Protein AF-A0A0N9IFC3-F1 (afdb_monomer_lite)

Radius of gyration: 14.6 Å; chains: 1; bounding box: 38×36×31 Å

Organism: NCBI:txid860235

InterPro domains:
  IPR057705 Protein of unknown function DUF7945 [NF047838] (18-81)
  IPR057705 Protein of unknown function DUF7945 [PF25656] (2-87)

Secondary structure (DSSP, 8-state):
--S-HHHHHHHHHS-SGGG-GGGGBTTTB-SHHHHHHHHHHHHHHHHHHHHH-TT--HHHHHTSTTHHHHHHHHHHHHHHHHTTS-----

Sequence (90 aa):
MLVDDTFWDLYYEEGNEQFNPANSIGRILRDHHEVDVIAAALDPLLAVLGDLGPVRPDPEYLAHPRWPDVAVTAAAAHLVLRGGDGSSAV

Foldseek 3Di:
DLDDPVNQVCVVVPPDPVNQCVVCDPPQNPDVVLSVLVVQLVVLVVVLCVVVPDPDDPVSSVPDPSNVSNVVSVVVSVVVSVVPVDDPDD

Structure (mmCIF, N/CA/C/O backbone):
data_AF-A0A0N9IFC3-F1
#
_entry.id   AF-A0A0N9IFC3-F1
#
loop_
_atom_site.group_PDB
_atom_site.id
_atom_site.type_symbol
_atom_site.label_atom_id
_atom_site.label_alt_id
_atom_site.label_comp_id
_atom_site.label_asym_id
_atom_site.label_entity_id
_atom_site.label_seq_id
_atom_site.pdbx_PDB_ins_code
_atom_site.Cartn_x
_atom_site.Cartn_y
_atom_site.Cartn_z
_atom_site.occupancy
_atom_site.B_iso_or_equiv
_atom_site.auth_seq_id
_atom_site.auth_comp_id
_atom_site.auth_asym_id
_atom_site.auth_atom_id
_atom_site.pdbx_PDB_model_num
ATOM 1 N N . MET A 1 1 ? 14.141 8.534 0.205 1.00 51.38 1 MET A N 1
ATOM 2 C CA . MET A 1 1 ? 13.290 7.415 0.654 1.00 51.38 1 MET A CA 1
ATOM 3 C C . MET A 1 1 ? 12.029 7.428 -0.201 1.00 51.38 1 MET A C 1
ATOM 5 O O . MET A 1 1 ? 11.653 8.515 -0.615 1.00 51.38 1 MET A O 1
ATOM 9 N N . LEU A 1 2 ? 11.462 6.275 -0.579 1.00 58.12 2 LEU A N 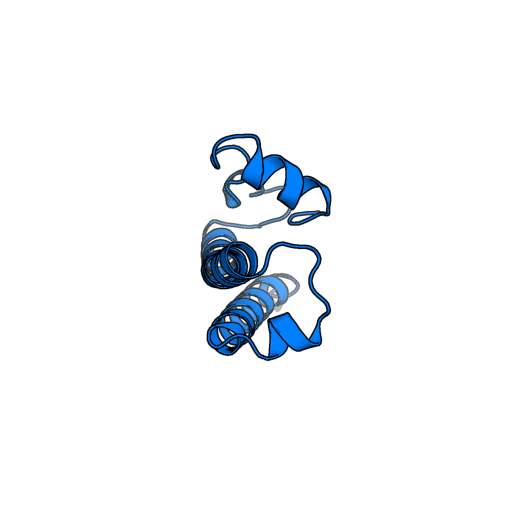1
ATOM 10 C CA . LEU A 1 2 ? 10.329 6.232 -1.526 1.00 58.12 2 LEU A CA 1
ATOM 11 C C . LEU A 1 2 ? 8.993 6.636 -0.868 1.00 58.12 2 LEU A C 1
ATOM 13 O O . LEU A 1 2 ? 8.115 7.154 -1.544 1.00 58.12 2 LEU A O 1
ATOM 17 N N . VAL A 1 3 ? 8.882 6.434 0.448 1.00 61.25 3 VAL A N 1
ATOM 18 C CA . VAL A 1 3 ? 7.746 6.811 1.300 1.00 61.25 3 VAL A CA 1
ATOM 19 C C . VAL A 1 3 ? 8.340 7.396 2.584 1.00 61.25 3 VAL A C 1
ATOM 21 O O . VAL A 1 3 ? 9.067 6.682 3.269 1.00 61.25 3 VAL A O 1
ATOM 24 N N . ASP A 1 4 ? 8.112 8.679 2.864 1.00 63.16 4 ASP A N 1
ATOM 25 C CA . ASP A 1 4 ? 8.610 9.410 4.049 1.00 63.16 4 ASP A CA 1
ATOM 26 C C . ASP A 1 4 ? 7.472 10.154 4.756 1.00 63.16 4 ASP A C 1
ATOM 28 O O . ASP A 1 4 ? 6.355 10.178 4.255 1.00 63.16 4 ASP A O 1
ATOM 32 N N . ASP A 1 5 ? 7.724 10.778 5.900 1.00 60.50 5 ASP A N 1
ATOM 33 C CA . ASP A 1 5 ? 6.757 11.650 6.581 1.00 60.50 5 ASP A CA 1
ATOM 34 C C . ASP A 1 5 ? 6.173 12.733 5.649 1.00 60.50 5 ASP A C 1
ATOM 36 O O . ASP A 1 5 ? 4.961 12.933 5.604 1.00 60.50 5 ASP A O 1
ATOM 40 N N . THR A 1 6 ? 7.013 13.305 4.789 1.00 61.91 6 THR A N 1
ATOM 41 C CA . THR A 1 6 ? 6.650 14.272 3.739 1.00 61.91 6 THR A CA 1
ATOM 42 C C . THR A 1 6 ? 5.888 13.672 2.554 1.00 61.91 6 THR A C 1
ATOM 44 O O . THR A 1 6 ? 5.240 14.413 1.815 1.00 61.91 6 THR A O 1
ATOM 47 N N . PHE A 1 7 ? 5.921 12.347 2.356 1.00 63.44 7 PHE A N 1
ATOM 48 C CA . PHE A 1 7 ? 5.089 11.681 1.341 1.00 63.44 7 PHE A CA 1
ATOM 49 C C . PHE A 1 7 ? 3.602 11.884 1.648 1.00 63.44 7 PHE A C 1
ATOM 51 O O . PHE A 1 7 ? 2.806 12.104 0.738 1.00 63.44 7 PHE A O 1
ATOM 58 N N . TRP A 1 8 ? 3.234 11.847 2.931 1.00 58.00 8 TRP A N 1
ATOM 59 C CA . TRP A 1 8 ? 1.848 11.970 3.372 1.00 58.00 8 TRP A CA 1
ATOM 60 C C . TRP A 1 8 ? 1.320 13.394 3.244 1.00 58.00 8 TRP A C 1
ATOM 62 O O . TRP A 1 8 ? 0.210 13.571 2.749 1.00 58.00 8 TRP A O 1
ATOM 72 N N . ASP A 1 9 ? 2.119 14.394 3.618 1.00 60.41 9 ASP A N 1
ATOM 73 C CA . ASP A 1 9 ? 1.732 15.806 3.511 1.00 60.41 9 ASP A CA 1
ATOM 74 C C . ASP A 1 9 ? 1.444 16.188 2.051 1.00 60.41 9 ASP A C 1
ATOM 76 O O . ASP A 1 9 ? 0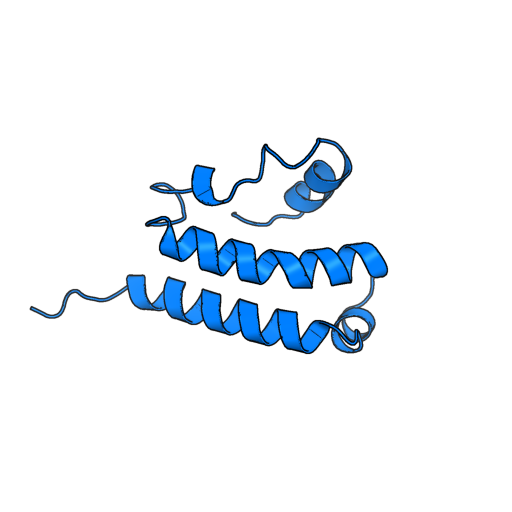.404 16.764 1.733 1.00 60.41 9 ASP A O 1
ATOM 80 N N . LEU A 1 10 ? 2.310 15.758 1.129 1.00 59.03 10 LEU A N 1
ATOM 81 C CA . LEU A 1 10 ? 2.174 16.085 -0.288 1.00 59.03 10 LEU A CA 1
ATOM 82 C C . LEU A 1 10 ? 1.067 15.287 -0.994 1.00 59.03 10 LEU A C 1
ATOM 84 O O . LEU A 1 10 ? 0.454 15.812 -1.920 1.00 59.03 10 LEU A O 1
ATOM 88 N N . TYR A 1 11 ? 0.765 14.059 -0.550 1.00 59.00 11 TYR A N 1
ATOM 89 C CA . TYR A 1 11 ? -0.354 13.265 -1.080 1.00 59.00 11 TYR A CA 1
ATOM 90 C C . TYR A 1 11 ? -1.718 13.941 -0.848 1.00 59.00 11 TYR A C 1
ATOM 92 O O . TYR A 1 11 ? -2.611 13.833 -1.689 1.00 59.00 11 TYR A O 1
ATOM 100 N N . TYR A 1 12 ? -1.887 14.642 0.280 1.00 57.31 12 TYR A N 1
ATOM 101 C CA . TYR A 1 12 ? -3.127 15.354 0.601 1.00 57.31 12 TYR A CA 1
ATOM 102 C C . TYR A 1 12 ? -3.167 16.796 0.061 1.00 57.31 12 TYR A C 1
ATOM 104 O O . TYR A 1 12 ? -4.265 17.307 -0.174 1.00 57.31 12 TYR A O 1
ATOM 112 N N . GLU A 1 13 ? -2.015 17.449 -0.148 1.00 58.31 13 GLU A N 1
ATOM 113 C CA . GLU A 1 13 ? -1.938 18.861 -0.566 1.00 58.31 13 GLU A CA 1
ATOM 114 C C . GLU A 1 13 ? -1.811 19.087 -2.086 1.00 58.31 13 GLU A C 1
ATOM 116 O O . GLU A 1 13 ? -2.372 20.060 -2.596 1.00 58.31 13 GLU A O 1
ATOM 121 N N . GLU A 1 14 ? -1.145 18.206 -2.841 1.00 52.41 14 GLU A N 1
ATOM 122 C CA . GLU A 1 14 ? -0.986 18.342 -4.296 1.00 52.41 14 GLU A CA 1
ATOM 123 C C . GLU A 1 14 ? -1.447 17.071 -5.016 1.00 52.41 14 GLU A C 1
ATOM 125 O O . GLU A 1 14 ? -1.067 15.955 -4.674 1.00 52.41 14 GLU A O 1
ATOM 130 N N . GLY A 1 15 ? -2.288 17.224 -6.041 1.00 54.38 15 GLY A N 1
ATOM 131 C CA . GLY A 1 15 ? -2.859 16.101 -6.782 1.00 54.38 15 GLY A CA 1
ATOM 132 C C . GLY A 1 15 ? -1.797 15.154 -7.350 1.00 54.38 15 GLY A C 1
ATOM 133 O O . GLY A 1 15 ? -1.222 15.455 -8.385 1.00 54.38 15 GLY A O 1
ATOM 134 N N . ASN A 1 16 ? -1.589 14.027 -6.659 1.00 54.94 16 ASN A N 1
ATOM 135 C CA . ASN A 1 16 ? -1.151 12.661 -7.017 1.00 54.94 16 ASN A CA 1
ATOM 136 C C . ASN A 1 16 ? -0.059 12.393 -8.090 1.00 54.94 16 ASN A C 1
ATOM 138 O O . ASN A 1 16 ? 0.539 11.319 -8.085 1.00 54.94 16 ASN A O 1
ATOM 142 N N . GLU A 1 17 ? 0.246 13.301 -9.018 1.00 55.78 17 GLU A N 1
ATOM 143 C CA . GLU A 1 17 ? 1.139 13.050 -10.163 1.00 55.78 17 GLU A CA 1
ATOM 144 C C . GLU A 1 17 ? 2.630 13.111 -9.794 1.00 55.78 17 GLU A C 1
ATOM 146 O O . GLU A 1 17 ? 3.462 12.465 -10.439 1.00 55.78 17 GLU A O 1
ATOM 151 N N . GLN A 1 18 ? 2.985 13.841 -8.729 1.00 54.78 18 GLN A N 1
ATOM 152 C CA . GLN A 1 18 ? 4.374 13.962 -8.268 1.00 54.78 18 GLN A CA 1
ATOM 153 C C . GLN A 1 18 ? 4.933 12.643 -7.702 1.00 54.78 18 GLN A C 1
ATOM 155 O O . GLN A 1 18 ? 6.140 12.406 -7.778 1.00 54.78 18 GLN A O 1
ATOM 160 N N . PHE A 1 19 ? 4.065 11.744 -7.225 1.00 62.78 19 PHE A N 1
ATOM 161 C CA . PHE A 1 19 ? 4.436 10.477 -6.583 1.00 62.78 19 PHE A CA 1
ATOM 162 C C . PHE A 1 19 ? 4.165 9.247 -7.449 1.00 62.78 19 PHE A C 1
ATOM 164 O O . PHE A 1 19 ? 3.865 8.170 -6.943 1.00 62.78 19 PHE A O 1
ATOM 171 N N . ASN A 1 20 ? 4.324 9.367 -8.768 1.00 70.69 20 ASN A N 1
ATOM 172 C CA . ASN A 1 20 ? 4.394 8.190 -9.625 1.00 70.69 20 ASN A CA 1
ATOM 173 C C . ASN A 1 20 ? 5.697 7.412 -9.325 1.00 70.69 20 ASN A C 1
ATOM 175 O O . ASN A 1 20 ? 6.782 7.948 -9.584 1.00 70.69 20 ASN A O 1
ATOM 179 N N . PRO A 1 21 ? 5.647 6.153 -8.833 1.00 71.38 21 PRO A N 1
ATOM 180 C CA . PRO A 1 21 ? 6.858 5.384 -8.542 1.00 71.38 21 PRO A CA 1
ATOM 181 C C . PRO A 1 21 ? 7.742 5.185 -9.783 1.00 71.38 21 PRO A C 1
ATOM 183 O O . PRO A 1 21 ? 8.959 5.055 -9.646 1.00 71.38 21 PRO A O 1
ATOM 186 N N . ALA A 1 22 ? 7.174 5.268 -10.994 1.00 74.56 22 ALA A N 1
ATOM 187 C CA . ALA A 1 22 ? 7.923 5.255 -12.252 1.00 74.56 22 ALA A CA 1
ATOM 188 C C . ALA A 1 22 ? 8.982 6.365 -12.341 1.00 74.56 22 ALA A C 1
ATOM 190 O O . ALA A 1 22 ? 10.039 6.156 -12.934 1.00 74.56 22 ALA A O 1
ATOM 191 N N . ASN A 1 23 ? 8.766 7.506 -11.679 1.00 77.69 23 ASN A N 1
ATOM 192 C CA . ASN A 1 23 ? 9.742 8.600 -11.620 1.00 77.69 23 ASN A CA 1
ATOM 193 C C . ASN A 1 23 ? 11.007 8.228 -10.823 1.00 77.69 23 ASN A C 1
ATOM 195 O O . ASN A 1 23 ? 11.993 8.964 -10.840 1.00 77.69 23 ASN A O 1
ATOM 199 N N . SER A 1 24 ? 10.991 7.100 -10.104 1.00 70.56 24 SER A N 1
ATOM 200 C CA . SER A 1 24 ? 12.126 6.599 -9.324 1.00 70.56 24 SER A CA 1
ATOM 201 C C . SER A 1 24 ? 12.922 5.491 -10.023 1.00 70.56 24 SER A C 1
ATOM 203 O O . SER A 1 24 ? 13.896 5.006 -9.434 1.00 70.56 24 SER A O 1
ATOM 205 N N . ILE A 1 25 ? 12.554 5.104 -11.254 1.00 80.75 25 ILE A N 1
ATOM 206 C CA . ILE A 1 25 ? 13.323 4.139 -12.057 1.00 80.75 25 ILE A CA 1
ATOM 207 C C . ILE A 1 25 ? 14.741 4.680 -12.307 1.00 80.75 25 ILE A C 1
ATOM 209 O O . ILE A 1 25 ? 14.939 5.859 -12.597 1.00 80.75 25 ILE A O 1
ATOM 213 N N . GLY A 1 26 ? 15.748 3.820 -12.166 1.00 76.50 26 GLY A N 1
ATOM 214 C CA . GLY A 1 26 ? 17.167 4.148 -12.320 1.00 76.50 26 GLY A CA 1
ATOM 215 C C . GLY A 1 26 ? 17.797 4.847 -11.110 1.00 76.50 26 GLY A C 1
ATOM 216 O O . GLY A 1 26 ? 19.021 4.948 -11.052 1.00 76.50 26 GLY A O 1
ATOM 217 N N . ARG A 1 27 ? 16.996 5.300 -10.131 1.00 80.00 27 ARG A N 1
ATOM 218 C CA . ARG A 1 27 ? 17.482 5.899 -8.872 1.00 80.00 27 ARG A CA 1
ATOM 219 C C . ARG A 1 27 ? 17.243 5.004 -7.659 1.00 80.00 27 ARG A C 1
ATOM 221 O O . ARG A 1 27 ? 18.134 4.870 -6.828 1.00 80.00 27 ARG A O 1
ATOM 228 N N . ILE A 1 28 ? 16.029 4.469 -7.527 1.00 80.19 28 ILE A N 1
ATOM 229 C CA . ILE A 1 28 ? 15.603 3.625 -6.396 1.00 80.19 28 ILE A CA 1
ATOM 230 C C . ILE A 1 28 ? 15.019 2.312 -6.913 1.00 80.19 28 ILE A C 1
ATOM 232 O O . ILE A 1 28 ? 15.357 1.261 -6.386 1.00 80.19 28 ILE A O 1
ATOM 236 N N . LEU A 1 29 ? 14.169 2.383 -7.940 1.00 84.31 29 LEU A N 1
ATOM 237 C CA . LEU A 1 29 ? 13.599 1.213 -8.602 1.00 84.31 29 LEU A CA 1
ATOM 238 C C . LEU A 1 29 ? 14.394 0.905 -9.875 1.00 84.31 29 LEU A C 1
ATOM 240 O O . LEU A 1 29 ? 14.982 1.797 -10.485 1.00 84.31 29 LEU A O 1
ATOM 244 N N . ARG A 1 30 ? 14.435 -0.354 -10.279 1.00 87.56 30 ARG A N 1
ATOM 245 C CA . ARG A 1 30 ? 15.227 -0.873 -11.397 1.00 87.56 30 ARG A CA 1
ATOM 246 C C . ARG A 1 30 ? 14.457 -0.817 -12.703 1.00 87.56 30 ARG A C 1
ATOM 248 O O . ARG A 1 30 ? 15.024 -0.449 -13.728 1.00 87.56 30 ARG A O 1
ATOM 255 N N . ASP A 1 31 ? 13.178 -1.165 -12.662 1.00 89.12 31 ASP A N 1
ATOM 256 C CA . ASP A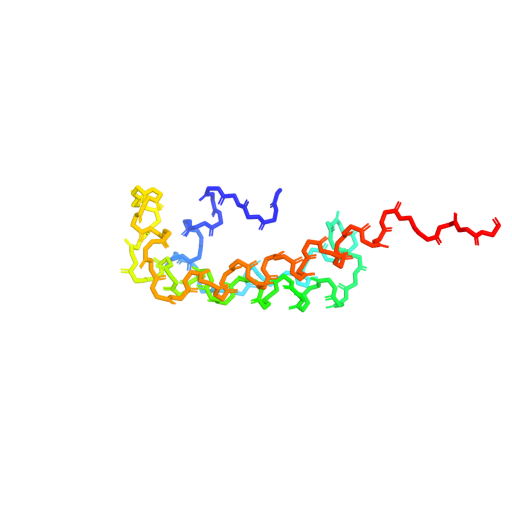 1 31 ? 12.336 -1.303 -13.842 1.00 89.12 31 ASP A CA 1
ATOM 257 C C . ASP A 1 31 ? 10.851 -1.066 -13.521 1.00 89.12 31 ASP A C 1
ATOM 259 O O . ASP A 1 31 ? 10.458 -0.786 -12.387 1.00 89.12 31 ASP A O 1
ATOM 263 N N . HIS A 1 32 ? 10.017 -1.164 -14.557 1.00 89.00 32 HIS A N 1
ATOM 264 C CA . HIS A 1 32 ? 8.568 -1.034 -14.433 1.00 89.00 32 HIS A CA 1
ATOM 265 C C . HIS A 1 32 ? 7.923 -2.166 -13.625 1.00 89.00 32 HIS A C 1
ATOM 267 O O . HIS A 1 32 ? 6.874 -1.953 -13.031 1.00 89.00 32 HIS A O 1
ATOM 273 N N . HIS A 1 33 ? 8.545 -3.344 -13.545 1.00 90.69 33 HIS A N 1
ATOM 274 C CA . HIS A 1 33 ? 7.991 -4.432 -12.749 1.00 90.69 33 HIS A CA 1
ATOM 275 C C . HIS A 1 33 ? 8.066 -4.112 -11.252 1.00 90.69 33 HIS A C 1
ATOM 277 O O . HIS A 1 33 ? 7.093 -4.319 -10.527 1.00 90.69 33 HIS A O 1
ATOM 283 N N . GLU A 1 34 ? 9.179 -3.534 -10.792 1.00 89.88 34 GLU A N 1
ATOM 284 C CA . GLU A 1 34 ? 9.285 -3.030 -9.419 1.00 89.88 34 GLU A CA 1
ATOM 285 C C . GLU A 1 34 ? 8.303 -1.888 -9.121 1.00 89.88 34 GLU A C 1
ATOM 287 O O . GLU A 1 34 ? 7.768 -1.795 -8.016 1.00 89.88 34 GLU A O 1
ATOM 292 N N . VAL A 1 35 ? 8.043 -1.030 -10.109 1.00 88.75 35 VAL A N 1
ATOM 293 C CA . VAL A 1 35 ? 7.033 0.035 -10.008 1.00 88.75 35 VAL A CA 1
ATOM 294 C C . VAL A 1 35 ? 5.645 -0.551 -9.802 1.00 88.75 35 VAL A C 1
ATOM 296 O O . VAL A 1 35 ? 4.937 -0.114 -8.897 1.00 88.75 35 VAL A O 1
ATOM 299 N N . ASP A 1 36 ? 5.276 -1.555 -10.594 1.00 90.06 36 ASP A N 1
ATOM 300 C CA . ASP A 1 36 ? 3.946 -2.159 -10.548 1.00 90.06 36 ASP A CA 1
ATOM 301 C C . ASP A 1 36 ? 3.675 -2.821 -9.192 1.00 90.06 36 ASP A C 1
ATOM 303 O O . ASP A 1 36 ? 2.599 -2.647 -8.616 1.00 90.06 36 ASP A O 1
ATOM 307 N N . VAL A 1 37 ? 4.656 -3.541 -8.635 1.00 92.19 37 VAL A N 1
ATOM 308 C CA . VAL A 1 37 ? 4.480 -4.197 -7.327 1.00 92.19 37 VAL A CA 1
ATOM 309 C C . VAL A 1 37 ? 4.445 -3.200 -6.172 1.00 92.19 37 VAL A C 1
ATOM 311 O O . VAL A 1 37 ? 3.705 -3.413 -5.213 1.00 92.19 37 VAL A O 1
ATOM 314 N N . ILE A 1 38 ? 5.186 -2.092 -6.265 1.00 89.75 38 ILE A N 1
ATOM 315 C CA . ILE A 1 38 ? 5.088 -0.996 -5.295 1.00 89.75 38 ILE A CA 1
ATOM 316 C C . ILE A 1 38 ? 3.728 -0.306 -5.397 1.00 89.75 38 ILE A C 1
ATOM 318 O O . ILE A 1 38 ? 3.088 -0.088 -4.372 1.00 89.75 38 ILE A O 1
ATOM 322 N N . ALA A 1 39 ? 3.252 -0.008 -6.607 1.00 87.81 39 ALA A N 1
ATOM 323 C CA . ALA A 1 39 ? 1.940 0.599 -6.810 1.00 87.81 39 ALA A CA 1
ATOM 324 C C . ALA A 1 39 ? 0.818 -0.290 -6.246 1.00 87.81 39 ALA A C 1
ATOM 326 O O . ALA A 1 39 ? -0.059 0.197 -5.534 1.00 87.81 39 ALA A O 1
ATOM 327 N N . ALA A 1 40 ? 0.898 -1.605 -6.473 1.00 90.94 40 ALA A N 1
ATOM 328 C CA . ALA A 1 40 ? -0.032 -2.577 -5.900 1.00 90.94 40 ALA A CA 1
ATOM 329 C C . ALA A 1 40 ? 0.035 -2.649 -4.363 1.00 90.94 40 ALA A C 1
ATOM 331 O O . ALA A 1 40 ? -0.971 -2.943 -3.721 1.00 90.94 40 ALA A O 1
ATOM 332 N N . ALA A 1 41 ? 1.197 -2.385 -3.757 1.00 91.56 41 ALA A N 1
ATOM 333 C CA . ALA A 1 41 ? 1.336 -2.308 -2.304 1.00 91.56 41 ALA A CA 1
ATOM 334 C C . ALA A 1 41 ? 0.780 -1.005 -1.715 1.00 91.56 41 ALA A C 1
ATOM 336 O O . ALA A 1 41 ? 0.221 -1.016 -0.617 1.00 91.56 41 ALA A O 1
ATOM 337 N N . LEU A 1 42 ? 0.894 0.102 -2.452 1.00 88.94 42 LEU A N 1
ATOM 338 C CA . LEU A 1 42 ? 0.383 1.401 -2.027 1.00 88.94 42 LEU A CA 1
ATOM 339 C C . LEU A 1 42 ? -1.147 1.453 -2.038 1.00 88.94 42 LEU A C 1
ATOM 341 O O . LEU A 1 42 ? -1.712 1.987 -1.095 1.00 88.94 42 LEU A O 1
ATOM 345 N N . ASP A 1 43 ? -1.830 0.869 -3.023 1.00 90.00 43 ASP A N 1
ATOM 346 C CA . ASP A 1 43 ? -3.298 0.962 -3.135 1.00 90.00 43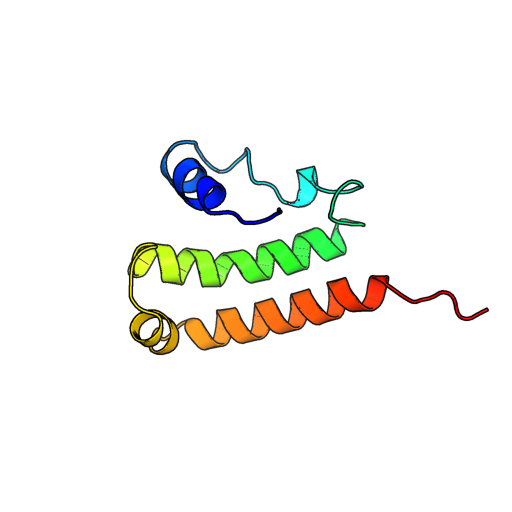 ASP A CA 1
ATOM 347 C C . ASP A 1 43 ? -4.076 0.562 -1.853 1.00 90.00 43 ASP A C 1
ATOM 349 O O . ASP A 1 43 ? -4.799 1.398 -1.297 1.00 90.00 43 ASP A O 1
ATOM 353 N N . PRO A 1 44 ? -3.916 -0.653 -1.287 1.00 93.19 44 PRO A N 1
ATOM 354 C CA . PRO A 1 44 ? -4.616 -1.014 -0.056 1.00 93.19 44 PRO A CA 1
ATOM 355 C C . PRO A 1 44 ? -4.135 -0.195 1.149 1.00 93.19 44 PRO A C 1
ATOM 357 O O . PRO A 1 44 ? -4.943 0.107 2.026 1.00 93.19 44 PRO A 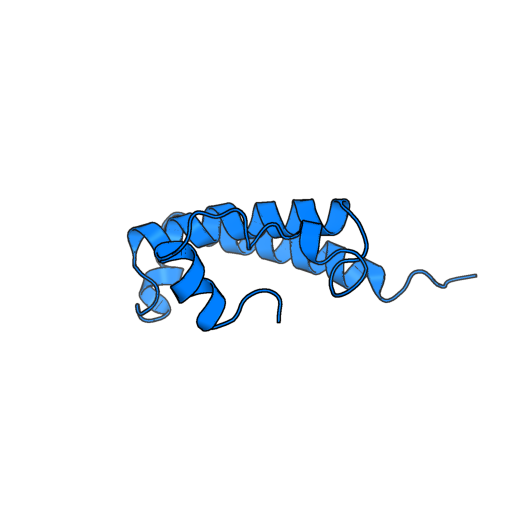O 1
ATOM 360 N N . LEU A 1 45 ? -2.856 0.196 1.195 1.00 91.31 45 LEU A N 1
ATOM 361 C CA . LEU A 1 45 ? -2.302 1.002 2.286 1.00 91.31 45 LEU A CA 1
ATOM 362 C C . LEU A 1 45 ? -2.920 2.405 2.306 1.00 91.31 45 LEU A C 1
ATOM 364 O O . LEU A 1 45 ? -3.356 2.873 3.356 1.00 91.31 45 LEU A O 1
ATOM 368 N N . LEU A 1 46 ? -3.008 3.045 1.140 1.00 87.12 46 LEU A N 1
ATOM 369 C CA . LEU A 1 46 ? -3.636 4.351 0.959 1.00 87.12 46 LEU A CA 1
ATOM 370 C C . LEU A 1 46 ? -5.117 4.309 1.313 1.00 87.12 46 LEU A C 1
ATOM 372 O O . LEU A 1 46 ? -5.621 5.256 1.908 1.00 87.12 46 LEU A O 1
ATOM 376 N N . ALA A 1 47 ? -5.807 3.208 1.018 1.00 90.62 47 ALA A N 1
ATOM 377 C CA . ALA A 1 47 ? -7.185 3.047 1.452 1.00 90.62 47 ALA A CA 1
ATOM 378 C C . ALA A 1 47 ? -7.322 2.984 2.982 1.00 90.62 47 ALA A C 1
ATOM 380 O O . ALA A 1 47 ? -8.144 3.703 3.540 1.00 90.62 47 ALA A O 1
ATOM 381 N N . VAL A 1 48 ? -6.494 2.181 3.666 1.00 92.88 48 VAL A N 1
ATOM 382 C CA . VAL A 1 48 ? -6.495 2.124 5.142 1.00 92.88 48 VAL A CA 1
ATOM 383 C C . VAL A 1 48 ? -6.213 3.503 5.745 1.00 92.88 48 VAL A C 1
ATOM 385 O O . VAL A 1 48 ? -6.862 3.911 6.707 1.00 92.88 48 VAL A O 1
ATOM 388 N N . LEU A 1 49 ? -5.260 4.238 5.172 1.00 88.00 49 LEU A N 1
ATOM 389 C CA . LEU A 1 49 ? -4.898 5.574 5.640 1.00 88.00 49 LEU A CA 1
ATOM 390 C C . LEU A 1 49 ? -5.957 6.627 5.316 1.00 88.00 49 LEU A C 1
ATOM 392 O O . LEU A 1 49 ? -6.141 7.544 6.111 1.00 88.00 49 LEU A O 1
ATOM 396 N N . GLY A 1 50 ? -6.673 6.490 4.201 1.00 85.81 50 GLY A N 1
ATOM 397 C CA . GLY A 1 50 ? -7.829 7.327 3.885 1.00 85.81 50 GLY A CA 1
ATOM 398 C C . GLY A 1 50 ? -8.963 7.148 4.897 1.00 85.81 50 GLY A C 1
ATOM 399 O O . GLY A 1 50 ? -9.610 8.126 5.267 1.00 85.81 50 GLY A O 1
ATOM 400 N N . ASP A 1 51 ? -9.157 5.923 5.394 1.00 91.31 51 ASP A N 1
ATOM 401 C CA . ASP A 1 51 ? -10.203 5.604 6.371 1.00 91.31 51 ASP A CA 1
ATOM 402 C C . ASP A 1 51 ? -9.832 6.039 7.804 1.00 91.31 51 ASP A C 1
ATOM 404 O O . ASP A 1 51 ? -10.676 6.540 8.552 1.00 91.31 51 ASP A O 1
ATOM 408 N N . LEU A 1 52 ? -8.570 5.853 8.209 1.00 90.62 52 LEU A N 1
ATOM 409 C CA . LEU A 1 52 ? -8.123 6.052 9.596 1.00 90.62 52 LEU A CA 1
ATOM 410 C C . LEU A 1 52 ? -7.400 7.389 9.843 1.00 90.62 52 LEU A C 1
ATOM 412 O O . LEU A 1 52 ? -7.377 7.879 10.981 1.00 90.62 52 LEU A O 1
ATOM 416 N N . GLY A 1 53 ? -6.853 7.999 8.791 1.00 85.69 53 GLY A N 1
ATOM 417 C CA . GLY A 1 53 ? -5.854 9.065 8.870 1.00 85.69 53 GLY A CA 1
ATOM 418 C C . GLY A 1 53 ? -4.460 8.521 9.228 1.00 85.69 53 GLY A C 1
ATOM 419 O O . GLY A 1 53 ? -4.353 7.363 9.614 1.00 85.69 53 GLY A O 1
ATOM 420 N N . PRO A 1 54 ? -3.389 9.335 9.132 1.00 82.38 54 PRO A N 1
ATOM 421 C CA . PRO A 1 54 ? -1.999 8.870 9.262 1.00 82.38 54 PRO A CA 1
ATOM 422 C C . PRO A 1 54 ? -1.466 8.767 10.702 1.00 82.38 54 PRO A C 1
ATOM 424 O O . PRO A 1 54 ? -0.392 8.215 10.924 1.00 82.38 54 PRO A O 1
ATOM 427 N N . VAL A 1 55 ? -2.197 9.268 11.702 1.00 84.75 55 VAL A N 1
ATOM 428 C CA . VAL A 1 55 ? -1.706 9.415 13.091 1.00 84.75 55 VAL A CA 1
ATOM 429 C C . VAL A 1 55 ? -2.363 8.461 14.094 1.00 84.75 55 VAL A C 1
ATOM 431 O O . VAL A 1 55 ? -2.302 8.688 15.304 1.00 84.75 55 VAL A O 1
ATOM 434 N N . ARG A 1 56 ? -3.035 7.407 13.618 1.00 87.38 56 ARG A N 1
ATOM 435 C CA . ARG A 1 56 ? -3.638 6.402 14.506 1.00 87.38 56 ARG A CA 1
ATOM 436 C C . ARG A 1 56 ? -2.582 5.498 15.142 1.00 87.38 56 ARG A C 1
ATOM 438 O O . ARG A 1 56 ? -1.510 5.318 14.573 1.00 87.38 56 ARG A O 1
ATOM 445 N N . PRO A 1 57 ? -2.862 4.928 16.324 1.00 91.56 57 PRO A N 1
ATOM 446 C CA . PRO A 1 57 ? -1.977 3.941 16.922 1.00 91.56 57 PRO A CA 1
ATOM 447 C C . PRO A 1 57 ? -2.011 2.629 16.125 1.00 91.56 57 PRO A C 1
ATOM 449 O O . PRO A 1 57 ? -3.067 2.212 15.648 1.00 91.56 57 PRO A O 1
ATOM 452 N N . ASP A 1 58 ? -0.874 1.933 16.056 1.00 91.62 58 ASP A N 1
ATOM 453 C CA . ASP A 1 58 ? -0.691 0.687 15.294 1.00 91.62 58 ASP A CA 1
ATOM 454 C C . ASP A 1 58 ? -1.827 -0.343 15.435 1.00 91.62 58 ASP A C 1
ATOM 456 O O . ASP A 1 58 ? -2.260 -0.880 14.413 1.00 91.62 58 ASP A O 1
ATOM 460 N N . PRO A 1 59 ? -2.376 -0.625 16.639 1.00 96.25 59 PRO A N 1
ATOM 461 C CA . PRO A 1 59 ? -3.450 -1.606 16.783 1.00 96.25 59 PRO A CA 1
ATOM 462 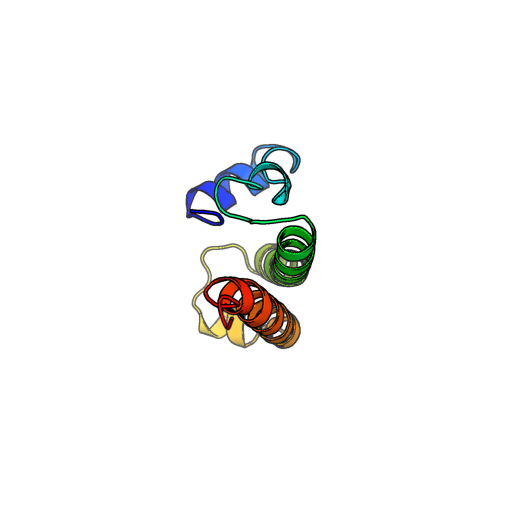C C . PRO A 1 59 ? -4.709 -1.278 15.971 1.00 96.25 59 PRO A C 1
ATOM 464 O O . PRO A 1 59 ? -5.412 -2.201 15.568 1.00 96.25 59 PRO A O 1
ATOM 467 N N . GLU A 1 60 ? -4.995 0.003 15.714 1.00 94.69 60 GLU A N 1
ATOM 468 C CA . GLU A 1 60 ? -6.141 0.413 14.893 1.00 94.69 60 GLU A CA 1
ATOM 469 C C . GLU A 1 60 ? -5.914 0.076 13.414 1.00 94.69 60 GLU A C 1
ATOM 471 O O . GLU A 1 60 ? -6.821 -0.446 12.765 1.00 94.69 60 GLU A O 1
ATOM 476 N N . TYR A 1 61 ? -4.696 0.271 12.896 1.00 93.19 61 TYR A N 1
ATOM 477 C CA . TYR A 1 61 ? -4.346 -0.154 11.537 1.00 93.19 61 TYR A CA 1
ATOM 478 C C . TYR A 1 61 ? -4.362 -1.675 11.393 1.00 93.19 61 TYR A C 1
ATOM 480 O O . TYR A 1 61 ? -4.944 -2.195 10.444 1.00 93.19 61 TYR A O 1
ATOM 488 N N . LEU A 1 62 ? -3.775 -2.397 12.356 1.00 95.75 62 LEU A N 1
ATOM 489 C CA . LEU A 1 62 ? -3.725 -3.864 12.342 1.00 95.75 62 LEU A CA 1
ATOM 490 C C . LEU A 1 62 ? -5.120 -4.504 12.413 1.00 95.75 62 LEU A C 1
ATOM 492 O O . LEU A 1 62 ? -5.322 -5.603 11.899 1.00 95.75 62 LEU A O 1
ATOM 496 N N . ALA A 1 63 ? -6.077 -3.829 13.056 1.00 96.88 63 ALA A N 1
ATOM 497 C CA . ALA A 1 63 ? -7.467 -4.266 13.141 1.00 96.88 63 ALA A CA 1
ATOM 498 C C . ALA A 1 63 ? -8.299 -3.911 11.895 1.00 96.88 63 ALA A C 1
ATOM 500 O O . ALA A 1 63 ? -9.450 -4.342 11.789 1.00 96.88 63 ALA A O 1
ATOM 501 N N . HIS A 1 64 ? -7.752 -3.135 10.954 1.00 97.31 64 HIS A N 1
ATOM 502 C CA . HIS A 1 64 ? -8.483 -2.706 9.771 1.00 97.31 64 HIS A CA 1
ATOM 503 C C . HIS A 1 64 ? -8.819 -3.903 8.857 1.00 97.31 64 HIS A C 1
ATOM 505 O O . HIS A 1 64 ? -7.928 -4.694 8.538 1.00 97.31 64 HIS A O 1
ATOM 511 N N . PRO A 1 65 ? -10.059 -4.039 8.343 1.00 97.56 65 PRO A N 1
ATOM 512 C CA . PRO A 1 65 ? -10.451 -5.184 7.511 1.00 97.56 65 PRO A CA 1
ATOM 513 C C . PRO A 1 65 ? -9.610 -5.377 6.242 1.00 97.56 65 PRO A C 1
ATOM 515 O O . PRO A 1 65 ? -9.481 -6.499 5.764 1.00 97.56 65 PRO A O 1
ATOM 518 N N . ARG A 1 66 ? -9.033 -4.291 5.707 1.00 95.69 66 ARG A N 1
ATOM 519 C CA . ARG A 1 66 ? -8.144 -4.306 4.526 1.00 95.69 66 ARG A CA 1
ATOM 520 C C . ARG A 1 66 ? -6.663 -4.509 4.865 1.00 95.69 66 ARG A C 1
ATOM 522 O O . ARG A 1 66 ? -5.841 -4.608 3.961 1.00 95.69 66 ARG A O 1
ATOM 529 N N . TRP A 1 67 ? -6.299 -4.576 6.146 1.00 96.75 67 TRP A N 1
ATOM 530 C CA . TRP A 1 67 ? -4.911 -4.791 6.560 1.00 96.75 67 TRP A CA 1
ATOM 531 C C . TRP A 1 67 ? -4.282 -6.088 6.010 1.00 96.75 67 TRP A C 1
ATOM 533 O O . TRP A 1 67 ? -3.113 -6.055 5.623 1.00 96.75 67 TRP A O 1
ATOM 543 N N . PRO A 1 68 ? -5.010 -7.220 5.895 1.00 97.81 68 PRO A N 1
ATOM 544 C CA . PRO A 1 68 ? -4.464 -8.416 5.257 1.00 97.81 68 PRO A CA 1
ATOM 545 C C . PRO A 1 68 ? -3.993 -8.175 3.816 1.00 97.81 68 PRO A C 1
ATOM 547 O O . PRO A 1 68 ? -2.946 -8.696 3.437 1.00 97.81 68 PRO A O 1
ATOM 550 N N . ASP A 1 69 ? -4.704 -7.349 3.042 1.00 97.00 69 ASP A N 1
ATOM 551 C CA . ASP A 1 69 ? -4.318 -7.018 1.666 1.00 97.00 69 ASP A CA 1
ATOM 552 C C . ASP A 1 69 ? -3.009 -6.227 1.643 1.00 97.00 69 ASP A C 1
ATOM 554 O O . ASP A 1 69 ? -2.114 -6.561 0.872 1.00 97.00 69 ASP A O 1
ATOM 558 N N . VAL A 1 70 ? -2.862 -5.249 2.549 1.00 95.81 70 VAL A N 1
ATOM 559 C CA . VAL A 1 70 ? -1.612 -4.490 2.743 1.00 95.81 70 VAL A CA 1
ATOM 560 C C . VAL A 1 70 ? -0.446 -5.433 3.024 1.00 95.81 70 VAL A C 1
ATOM 562 O O . VAL A 1 70 ? 0.612 -5.324 2.407 1.00 95.81 70 VAL A O 1
ATOM 565 N N . ALA A 1 71 ? -0.630 -6.385 3.941 1.00 96.81 71 ALA A N 1
ATOM 566 C CA . ALA A 1 71 ? 0.423 -7.325 4.304 1.00 96.81 71 ALA A CA 1
ATOM 567 C C . ALA A 1 71 ? 0.822 -8.231 3.126 1.00 96.81 71 ALA A C 1
ATOM 569 O O . ALA A 1 71 ? 2.012 -8.470 2.905 1.00 96.81 71 ALA A O 1
ATOM 570 N N . VAL A 1 72 ? -0.155 -8.718 2.355 1.00 97.12 72 VAL A N 1
ATOM 571 C CA . VAL A 1 72 ? 0.081 -9.590 1.195 1.00 97.12 72 VAL A CA 1
ATOM 572 C C . VAL A 1 72 ? 0.810 -8.846 0.079 1.00 97.12 72 VAL A C 1
ATOM 574 O O . VAL A 1 72 ? 1.816 -9.346 -0.432 1.00 97.12 72 VAL A O 1
ATOM 577 N N . THR A 1 73 ? 0.345 -7.654 -0.294 1.00 95.75 73 THR A N 1
ATOM 578 C CA . THR A 1 73 ? 0.954 -6.876 -1.381 1.00 95.75 73 THR A CA 1
ATOM 579 C C . THR A 1 73 ? 2.340 -6.363 -0.997 1.00 95.75 73 THR A C 1
ATOM 581 O O . THR A 1 73 ? 3.265 -6.449 -1.807 1.00 95.75 73 THR A O 1
ATOM 584 N N . ALA A 1 74 ? 2.538 -5.936 0.255 1.00 94.69 74 ALA A N 1
ATOM 585 C CA . ALA A 1 74 ? 3.852 -5.544 0.761 1.00 94.69 74 ALA A CA 1
ATOM 586 C C . ALA A 1 74 ? 4.843 -6.718 0.769 1.00 94.69 74 ALA A C 1
ATOM 588 O O . ALA A 1 74 ? 6.001 -6.551 0.378 1.00 94.69 74 ALA A O 1
ATOM 589 N N . ALA A 1 75 ? 4.404 -7.918 1.164 1.00 94.62 75 ALA A N 1
ATOM 590 C CA . ALA A 1 75 ? 5.243 -9.113 1.111 1.00 94.62 75 ALA A CA 1
ATOM 591 C C . ALA A 1 75 ? 5.634 -9.474 -0.333 1.00 94.62 75 ALA A C 1
ATOM 593 O O . ALA A 1 75 ? 6.798 -9.784 -0.593 1.00 94.62 75 ALA A O 1
ATOM 594 N N . ALA A 1 76 ? 4.694 -9.390 -1.280 1.00 93.38 76 ALA A N 1
ATOM 595 C CA . ALA A 1 76 ? 4.967 -9.628 -2.697 1.00 93.38 76 ALA A CA 1
ATOM 596 C C . ALA A 1 76 ? 5.979 -8.618 -3.265 1.00 93.38 76 ALA A C 1
ATOM 598 O O . ALA A 1 76 ? 6.962 -9.021 -3.890 1.00 93.38 76 ALA A O 1
ATOM 599 N N . ALA A 1 77 ? 5.792 -7.325 -2.981 1.00 92.25 77 ALA A N 1
ATOM 600 C CA . ALA A 1 77 ? 6.737 -6.284 -3.372 1.00 92.25 77 ALA A CA 1
ATOM 601 C C . ALA A 1 77 ? 8.126 -6.541 -2.768 1.00 92.25 77 ALA A C 1
ATOM 603 O O . ALA A 1 77 ? 9.124 -6.517 -3.484 1.00 92.25 77 ALA A O 1
ATOM 604 N N . HIS A 1 78 ? 8.200 -6.887 -1.479 1.00 91.50 78 HIS A N 1
ATOM 605 C CA . HIS A 1 78 ? 9.466 -7.193 -0.812 1.00 91.50 78 HIS A CA 1
ATOM 606 C C . HIS A 1 78 ? 10.248 -8.321 -1.499 1.00 91.50 78 HIS A C 1
ATOM 608 O O . HIS A 1 78 ? 11.464 -8.211 -1.658 1.00 91.50 78 HIS A O 1
ATOM 614 N N . LEU A 1 79 ? 9.567 -9.391 -1.923 1.00 93.56 79 LEU A N 1
ATOM 615 C CA . LEU A 1 79 ? 10.200 -10.509 -2.627 1.00 93.56 79 LEU A CA 1
ATOM 616 C C . LEU A 1 79 ? 10.781 -10.085 -3.982 1.00 93.56 79 LEU A C 1
ATOM 618 O O . LEU A 1 79 ? 11.900 -10.478 -4.310 1.00 93.56 79 LEU A O 1
ATOM 622 N N . VAL A 1 80 ? 10.055 -9.263 -4.741 1.00 91.38 80 VAL A N 1
ATOM 623 C CA . VAL A 1 80 ? 10.508 -8.759 -6.049 1.00 91.38 80 VAL A CA 1
ATOM 624 C C . VAL A 1 80 ? 11.698 -7.813 -5.901 1.00 91.38 80 VAL A C 1
ATOM 626 O O . VAL A 1 80 ? 12.694 -7.962 -6.616 1.00 91.38 80 VAL A O 1
ATOM 629 N N . LEU A 1 81 ? 11.637 -6.900 -4.927 1.00 86.75 81 LEU A N 1
ATOM 630 C CA . LEU A 1 81 ? 12.729 -5.970 -4.643 1.00 86.75 81 LEU A CA 1
ATOM 631 C C . LEU A 1 81 ? 13.990 -6.716 -4.175 1.00 86.75 81 LEU A C 1
ATOM 633 O O . LEU A 1 81 ? 15.076 -6.461 -4.686 1.00 86.75 81 LEU A O 1
ATOM 637 N N . ARG A 1 82 ? 13.855 -7.709 -3.280 1.00 87.94 82 ARG A N 1
ATOM 638 C CA . ARG A 1 82 ? 14.991 -8.539 -2.828 1.00 87.94 82 ARG A CA 1
ATOM 639 C C . ARG A 1 82 ? 15.576 -9.430 -3.917 1.00 87.94 82 ARG A C 1
ATOM 641 O O . ARG A 1 82 ? 16.781 -9.667 -3.917 1.00 87.94 82 ARG A O 1
ATOM 648 N N . GLY A 1 83 ? 14.746 -9.950 -4.822 1.00 74.81 83 GLY A N 1
ATOM 649 C CA . GLY A 1 83 ? 15.195 -10.799 -5.931 1.00 74.81 83 GLY A CA 1
ATOM 650 C C . GLY A 1 83 ? 16.146 -10.088 -6.901 1.00 74.81 83 GLY A C 1
ATOM 651 O O . GLY A 1 83 ? 16.796 -10.737 -7.716 1.00 74.81 83 GLY A O 1
ATOM 652 N N . GLY A 1 84 ? 16.257 -8.763 -6.805 1.00 57.78 84 GLY A N 1
ATOM 653 C CA . GLY A 1 84 ? 17.197 -7.961 -7.573 1.00 57.78 84 GLY A CA 1
ATOM 654 C C . GLY A 1 84 ? 18.611 -7.866 -7.100 1.00 57.78 84 GLY A C 1
ATOM 655 O O . GLY A 1 84 ? 19.495 -7.588 -7.907 1.00 57.78 84 GLY A O 1
ATOM 656 N N . ASP A 1 85 ? 18.822 -8.100 -5.812 1.00 57.12 85 ASP A N 1
ATOM 657 C CA . ASP A 1 85 ? 20.124 -7.899 -5.188 1.00 57.12 85 ASP A CA 1
ATOM 658 C C . ASP A 1 85 ? 21.084 -9.071 -5.461 1.00 57.12 85 ASP A C 1
ATOM 660 O O . ASP A 1 85 ? 22.200 -9.107 -4.945 1.00 57.12 85 ASP A O 1
ATOM 664 N N . GLY A 1 86 ? 20.685 -10.043 -6.290 1.00 48.66 86 GLY A N 1
ATOM 665 C CA . GLY A 1 86 ? 21.507 -11.211 -6.579 1.00 48.66 86 GLY A CA 1
ATOM 666 C C . GLY A 1 86 ? 20.931 -12.148 -7.631 1.00 48.66 86 GLY A C 1
ATOM 667 O O . GLY A 1 86 ? 20.441 -13.222 -7.306 1.00 48.66 86 GLY A O 1
ATOM 668 N N . SER A 1 87 ? 21.110 -11.801 -8.905 1.00 44.12 87 SER A N 1
ATOM 669 C CA . SER A 1 87 ? 21.264 -12.808 -9.961 1.00 44.12 87 SER A CA 1
ATOM 670 C C . SER A 1 87 ? 22.529 -12.524 -10.771 1.00 44.12 87 SER A C 1
ATOM 672 O O . SER A 1 87 ? 22.495 -12.329 -11.981 1.00 44.12 87 SER A O 1
ATOM 674 N N . SER A 1 88 ? 23.665 -12.508 -10.068 1.00 42.94 88 SER A N 1
ATOM 675 C CA . SER A 1 88 ? 24.963 -12.863 -10.641 1.00 42.94 88 SER A CA 1
ATOM 676 C C . SER A 1 88 ? 25.315 -14.254 -10.122 1.00 42.94 88 SER A C 1
ATOM 678 O O . SER A 1 88 ? 25.972 -14.404 -9.096 1.00 42.94 88 SER A O 1
ATOM 680 N N . ALA A 1 89 ? 24.814 -15.273 -10.810 1.00 43.06 89 ALA A N 1
ATOM 681 C CA . ALA A 1 89 ? 25.294 -16.642 -10.698 1.00 43.06 89 ALA A CA 1
ATOM 682 C C . ALA A 1 89 ? 25.617 -17.135 -12.114 1.00 43.06 89 ALA A C 1
ATOM 684 O O . ALA A 1 89 ? 24.832 -17.855 -12.727 1.00 43.06 89 ALA A O 1
ATOM 685 N N . VAL A 1 90 ? 26.758 -16.672 -12.627 1.00 39.16 90 VAL A N 1
ATOM 686 C CA . VAL A 1 90 ? 27.539 -17.285 -13.711 1.00 39.16 90 VAL A CA 1
ATOM 687 C C . VAL A 1 90 ? 29.012 -17.195 -13.350 1.00 39.16 90 VAL A C 1
ATOM 689 O O . VAL A 1 90 ? 29.411 -16.139 -12.809 1.00 39.16 90 VAL A O 1
#

pLDDT: mean 79.36, std 16.74, range [39.16, 97.81]